Protein AF-A0A485AYU5-F1 (afdb_monomer_lite)

Secondary structure (DSSP, 8-state):
---HHHHHHHHHH-HHHHHH------EEEEETTTHHHHHHH-HHHHHHHHT-SEEEEE--S---------S-----

pLDDT: mean 77.87, std 16.05, range [43.38, 90.88]

Organism: Raoultella planticola (NCBI:txid575)

Radius of gyration: 18.47 Å; chains: 1; bounding box: 58×29×40 Å

Structure (mmCIF, N/CA/C/O backbone):
data_AF-A0A485AYU5-F1
#
_entry.id   AF-A0A485AYU5-F1
#
loop_
_atom_site.group_PDB
_atom_site.id
_atom_site.type_symbol
_atom_site.label_atom_id
_atom_site.label_alt_id
_atom_site.label_comp_id
_atom_site.label_asym_id
_atom_site.label_entity_id
_atom_site.label_seq_id
_atom_site.pdbx_PDB_ins_code
_atom_site.Cartn_x
_atom_site.Cartn_y
_atom_site.Cartn_z
_atom_site.occupancy
_atom_site.B_iso_or_equiv
_atom_site.auth_seq_id
_atom_site.auth_comp_id
_atom_site.auth_asym_id
_atom_site.auth_atom_id
_atom_site.pdbx_PDB_model_num
ATOM 1 N N . MET A 1 1 ? 7.548 12.410 2.708 1.00 71.38 1 MET A N 1
ATOM 2 C CA . MET A 1 1 ? 7.053 11.204 2.011 1.00 71.38 1 MET A CA 1
ATOM 3 C C . MET A 1 1 ? 6.062 10.544 2.956 1.00 71.38 1 MET A C 1
ATOM 5 O O . MET A 1 1 ? 6.378 10.466 4.135 1.00 71.38 1 MET A O 1
ATOM 9 N N . ALA A 1 2 ? 4.842 10.250 2.506 1.00 81.00 2 ALA A N 1
ATOM 10 C CA . ALA A 1 2 ? 3.762 9.822 3.400 1.00 81.00 2 ALA A CA 1
ATOM 11 C C . ALA A 1 2 ? 3.978 8.381 3.884 1.00 81.00 2 ALA A C 1
ATOM 13 O O . ALA A 1 2 ? 4.397 7.539 3.096 1.00 81.00 2 ALA A O 1
ATOM 14 N N . ASP A 1 3 ? 3.689 8.102 5.151 1.00 84.31 3 ASP A N 1
ATOM 15 C CA . ASP A 1 3 ? 3.653 6.737 5.675 1.00 84.31 3 ASP A CA 1
ATOM 16 C C . ASP A 1 3 ? 2.184 6.326 5.870 1.00 84.31 3 ASP A C 1
ATOM 18 O O . ASP A 1 3 ? 1.466 7.001 6.616 1.00 84.31 3 ASP A O 1
ATOM 22 N N . PRO A 1 4 ? 1.702 5.275 5.186 1.00 83.50 4 PRO A N 1
ATOM 23 C CA . PRO A 1 4 ? 0.341 4.785 5.370 1.00 83.50 4 PRO A CA 1
ATOM 24 C C . PRO A 1 4 ? 0.095 4.184 6.763 1.00 83.50 4 PRO A C 1
ATOM 26 O O . PRO A 1 4 ? -1.047 4.210 7.215 1.00 83.50 4 PRO A O 1
ATOM 29 N N . GLY A 1 5 ? 1.122 3.722 7.488 1.00 87.62 5 GLY A N 1
ATOM 30 C CA . GLY A 1 5 ? 0.961 3.085 8.803 1.00 87.62 5 GLY A CA 1
ATOM 31 C C . GLY A 1 5 ? 0.231 3.960 9.840 1.00 87.62 5 GLY A C 1
ATOM 32 O O . GLY A 1 5 ? -0.837 3.569 10.320 1.00 87.62 5 GLY A O 1
ATOM 33 N N . PRO A 1 6 ? 0.729 5.172 10.156 1.00 90.12 6 PRO A N 1
ATOM 34 C CA . PRO A 1 6 ? 0.061 6.092 11.084 1.00 90.12 6 PRO A CA 1
ATOM 35 C C . PRO A 1 6 ? -1.343 6.526 10.634 1.00 90.12 6 PRO A C 1
ATOM 37 O O . PRO A 1 6 ? -2.218 6.781 11.466 1.00 90.12 6 PRO A O 1
ATOM 40 N N . ILE A 1 7 ? -1.577 6.601 9.319 1.00 87.56 7 ILE A N 1
ATOM 41 C CA . ILE A 1 7 ? -2.887 6.957 8.758 1.00 87.56 7 ILE A CA 1
ATOM 42 C C . ILE A 1 7 ? -3.890 5.843 9.065 1.00 87.56 7 ILE A C 1
ATOM 44 O O . ILE A 1 7 ? -4.942 6.109 9.644 1.00 87.56 7 ILE A O 1
ATOM 48 N N . ILE A 1 8 ? -3.536 4.594 8.753 1.00 88.19 8 ILE A N 1
ATOM 49 C CA . ILE A 1 8 ? -4.363 3.414 9.036 1.00 88.19 8 ILE A CA 1
ATOM 50 C C . ILE A 1 8 ? -4.627 3.300 10.541 1.00 88.19 8 ILE A C 1
ATOM 52 O O . ILE A 1 8 ? -5.767 3.110 10.960 1.00 88.19 8 ILE A O 1
ATOM 56 N N . GLN A 1 9 ? -3.598 3.492 11.370 1.00 89.06 9 GLN A N 1
ATOM 57 C CA . GLN A 1 9 ? -3.750 3.457 12.822 1.00 89.06 9 GLN A CA 1
ATOM 58 C C . GLN A 1 9 ? -4.766 4.494 13.314 1.00 89.06 9 GLN A C 1
ATOM 60 O O . GLN A 1 9 ? -5.583 4.182 14.178 1.00 89.06 9 GLN A O 1
ATOM 65 N N . THR A 1 10 ? -4.756 5.705 12.754 1.00 88.19 10 THR A N 1
ATOM 66 C CA . THR A 1 10 ? -5.703 6.767 13.128 1.00 88.19 10 THR A CA 1
ATOM 67 C C . THR A 1 10 ? -7.141 6.383 12.780 1.00 88.19 10 THR A C 1
ATOM 69 O O . THR A 1 10 ? -8.037 6.608 13.593 1.00 88.19 10 THR A O 1
ATOM 72 N N . PHE A 1 11 ? -7.361 5.747 11.623 1.00 85.25 11 PHE A N 1
ATOM 73 C CA . PHE A 1 11 ? -8.682 5.250 11.228 1.00 85.25 11 PHE A CA 1
ATOM 74 C C . PHE A 1 11 ? -9.251 4.234 12.220 1.00 85.25 11 PHE A C 1
ATOM 76 O O . PHE A 1 11 ? -10.440 4.297 12.501 1.00 85.25 11 PHE A O 1
ATOM 83 N N . PHE A 1 12 ? -8.417 3.350 12.774 1.00 84.31 12 PHE A N 1
ATOM 84 C CA . PHE A 1 12 ? -8.861 2.320 13.723 1.00 84.31 12 PHE A CA 1
ATOM 85 C C . PHE A 1 12 ? -8.837 2.751 15.193 1.00 84.31 12 PHE A C 1
ATOM 87 O O . PHE A 1 12 ? -9.471 2.113 16.029 1.00 84.31 12 PHE A O 1
ATOM 94 N N . SER A 1 13 ? -8.101 3.813 15.524 1.00 88.19 13 SER A N 1
ATOM 95 C CA . SER A 1 13 ? -7.931 4.267 16.912 1.00 88.19 13 SER A CA 1
ATOM 96 C C . SER A 1 13 ? -8.921 5.362 17.311 1.00 88.19 13 SER A C 1
ATOM 98 O O . SER A 1 13 ? -9.041 5.665 18.495 1.00 88.19 13 SER A O 1
ATOM 100 N N . HIS A 1 14 ? -9.616 5.980 16.352 1.00 89.81 14 HIS A N 1
ATOM 101 C CA . HIS A 1 14 ? -10.552 7.066 16.620 1.00 89.81 14 HIS A CA 1
ATOM 102 C C . HIS A 1 14 ? -12.000 6.593 16.440 1.00 89.81 14 HIS A C 1
ATOM 104 O O . HIS A 1 14 ? -12.458 6.407 15.316 1.00 89.81 14 HIS A O 1
ATOM 110 N N . GLU A 1 15 ? -12.752 6.480 17.539 1.00 84.75 15 GLU A N 1
ATOM 111 C CA . GLU A 1 15 ? -14.121 5.925 17.559 1.00 84.75 15 GLU A CA 1
ATOM 112 C C . GLU A 1 15 ? -15.054 6.579 16.525 1.00 84.75 15 GLU A C 1
ATOM 114 O O . GLU A 1 15 ? -15.704 5.892 15.743 1.00 84.75 15 GLU A O 1
ATOM 119 N N . VAL A 1 16 ? -15.032 7.914 16.425 1.00 90.88 16 VAL A N 1
ATOM 120 C CA . VAL A 1 16 ? -15.837 8.662 15.437 1.00 90.88 16 VAL A CA 1
ATOM 121 C C . VAL A 1 16 ? -15.518 8.276 13.985 1.00 90.88 16 VAL A C 1
ATOM 123 O O . VAL A 1 16 ? -16.404 8.333 13.132 1.00 90.88 16 VAL A O 1
ATOM 126 N N . LEU A 1 17 ? -14.266 7.917 13.680 1.00 87.25 17 LEU A N 1
ATOM 127 C CA . LEU A 1 17 ? -13.880 7.483 12.338 1.00 87.25 17 LEU A CA 1
ATOM 128 C C . LEU A 1 17 ? -14.349 6.052 12.084 1.00 87.25 17 LEU A C 1
ATOM 130 O O . LEU A 1 17 ? -14.937 5.816 11.035 1.00 87.25 17 LEU A O 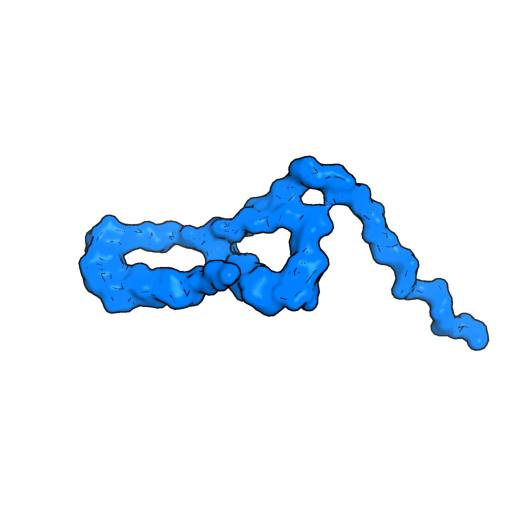1
ATOM 134 N N . CYS A 1 18 ? -14.186 5.150 13.054 1.00 85.12 18 CYS A N 1
ATOM 135 C CA . CYS A 1 18 ? -14.667 3.769 12.972 1.00 85.12 18 CYS A CA 1
ATOM 136 C C . CYS A 1 18 ? -16.187 3.674 12.760 1.00 85.12 18 CYS A C 1
ATOM 138 O O . CYS A 1 18 ? -16.655 2.796 12.042 1.00 85.12 18 CYS A O 1
ATOM 140 N N . GLU A 1 19 ? -16.966 4.569 13.372 1.00 88.62 19 GLU A N 1
ATOM 141 C CA . GLU A 1 19 ? -18.429 4.577 13.228 1.00 88.62 19 GLU A CA 1
ATOM 142 C C . GLU A 1 19 ? -18.908 5.156 11.891 1.00 88.62 19 GLU A C 1
ATOM 144 O O . GLU A 1 19 ? -20.003 4.835 11.428 1.00 88.62 19 GLU A O 1
ATOM 149 N N . ARG A 1 20 ? -18.121 6.049 11.277 1.00 90.19 20 ARG A N 1
ATOM 150 C CA . ARG A 1 20 ? -18.542 6.824 10.096 1.00 90.19 20 ARG A CA 1
ATOM 151 C C . ARG A 1 20 ? -17.890 6.378 8.797 1.00 90.19 20 ARG A C 1
ATOM 153 O O . ARG A 1 20 ? -18.442 6.645 7.732 1.00 90.19 20 ARG A O 1
ATOM 160 N N . TYR A 1 21 ? -16.728 5.746 8.874 1.00 86.31 21 TYR A N 1
ATOM 161 C CA . TYR A 1 21 ? -15.919 5.377 7.727 1.00 86.31 21 TYR A CA 1
ATOM 162 C C . TYR A 1 21 ? -15.463 3.930 7.847 1.00 86.31 21 TYR A C 1
ATOM 164 O O . TYR A 1 21 ? -15.015 3.480 8.897 1.00 86.31 21 TYR A O 1
ATOM 172 N N . LEU A 1 22 ? -15.531 3.222 6.725 1.00 87.44 22 LEU A N 1
ATOM 173 C CA . LEU A 1 22 ? -14.938 1.905 6.573 1.00 87.44 22 LEU A CA 1
ATOM 174 C C . LEU A 1 22 ? -13.715 2.042 5.673 1.00 87.44 22 LEU A C 1
ATOM 176 O O . LEU A 1 22 ? -13.826 2.504 4.536 1.00 87.44 22 LEU A O 1
ATOM 180 N N . LEU A 1 23 ? -12.551 1.658 6.188 1.00 87.69 23 LEU A N 1
ATOM 181 C CA . LEU A 1 23 ? -11.343 1.575 5.382 1.00 87.69 23 LEU A CA 1
ATOM 182 C C . LEU A 1 23 ? -11.433 0.325 4.495 1.00 87.69 23 LEU A C 1
ATOM 184 O O . LEU A 1 23 ? -11.345 -0.789 5.000 1.00 87.69 23 LEU A O 1
ATOM 188 N N . ASP A 1 24 ? -11.638 0.522 3.192 1.00 89.38 24 ASP A N 1
ATOM 189 C CA . ASP A 1 24 ? -11.759 -0.572 2.211 1.00 89.38 24 ASP A CA 1
ATOM 190 C C . ASP A 1 24 ? -10.393 -1.161 1.823 1.00 89.38 24 ASP A C 1
ATOM 192 O O . ASP A 1 24 ? -10.249 -2.370 1.662 1.00 89.38 24 ASP A O 1
ATOM 196 N N . GLY A 1 25 ? -9.373 -0.308 1.709 1.00 89.06 25 GLY A N 1
ATOM 197 C CA . GLY A 1 25 ? -8.007 -0.733 1.431 1.00 89.06 25 GLY A CA 1
ATOM 198 C C . GLY A 1 25 ? -7.094 0.408 0.997 1.00 89.06 25 GLY A C 1
ATOM 199 O O . GLY A 1 25 ? -7.523 1.542 0.765 1.00 89.06 25 GLY A O 1
ATOM 200 N N . VAL A 1 26 ? -5.811 0.094 0.881 1.00 89.75 26 VAL A N 1
ATOM 201 C CA . VAL A 1 26 ? -4.750 1.002 0.448 1.00 89.75 26 VAL A CA 1
ATOM 202 C C . VAL A 1 26 ? -4.378 0.684 -0.995 1.00 89.75 26 VAL A C 1
ATOM 204 O O . VAL A 1 26 ? -4.058 -0.452 -1.343 1.00 89.75 26 VAL A O 1
ATOM 207 N N . ILE A 1 27 ? -4.389 1.705 -1.851 1.00 90.50 27 ILE A N 1
ATOM 208 C CA . ILE A 1 27 ? -3.981 1.577 -3.252 1.00 90.50 27 ILE A CA 1
ATOM 209 C C . ILE A 1 27 ? -2.672 2.334 -3.454 1.00 90.50 27 ILE A C 1
ATOM 211 O O . ILE A 1 27 ? -2.618 3.547 -3.246 1.00 90.50 27 ILE A O 1
ATOM 215 N N . ALA A 1 28 ? -1.633 1.628 -3.900 1.00 89.56 28 ALA A N 1
ATOM 216 C CA . ALA A 1 28 ? -0.373 2.238 -4.307 1.00 89.56 28 ALA A CA 1
ATOM 217 C C . ALA A 1 28 ? -0.302 2.359 -5.832 1.00 89.56 28 ALA A C 1
ATOM 219 O O . ALA A 1 28 ? -0.480 1.383 -6.567 1.00 89.56 28 ALA A O 1
ATOM 220 N N . LEU A 1 29 ? -0.003 3.568 -6.302 1.00 86.25 29 LEU A N 1
ATOM 221 C CA . LEU A 1 29 ? 0.372 3.819 -7.687 1.00 86.25 29 LEU A CA 1
ATOM 222 C C . LEU A 1 29 ? 1.896 3.782 -7.787 1.00 86.25 29 LEU A C 1
ATOM 224 O O . LEU A 1 29 ? 2.580 4.526 -7.087 1.00 86.25 29 LEU A O 1
ATOM 228 N N . VAL A 1 30 ? 2.413 2.938 -8.672 1.00 84.88 30 VAL A N 1
ATOM 229 C CA . VAL A 1 30 ? 3.850 2.796 -8.902 1.0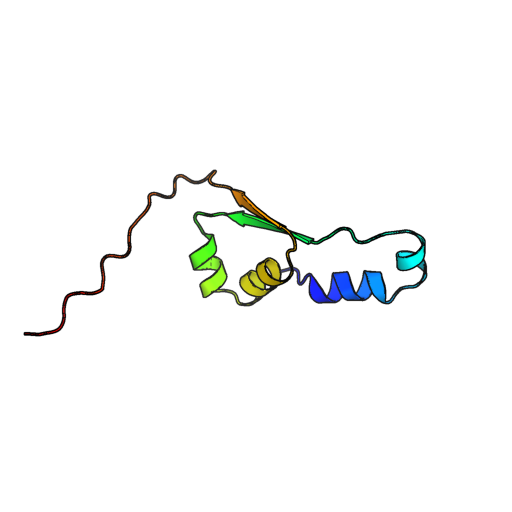0 84.88 30 VAL A CA 1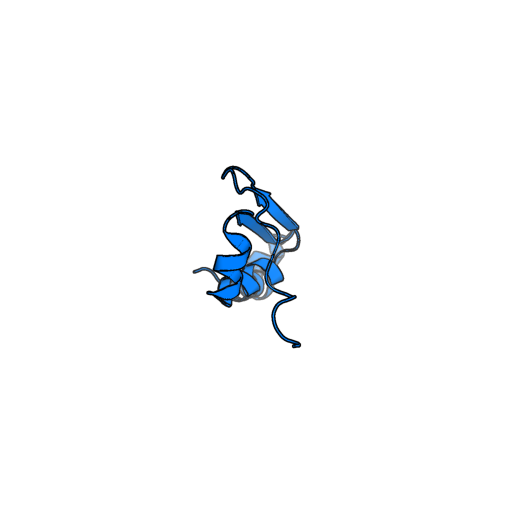
ATOM 230 C C . VAL A 1 30 ? 4.156 3.091 -10.368 1.00 84.88 30 VAL A C 1
ATOM 232 O O . VAL A 1 30 ? 3.482 2.594 -11.269 1.00 84.88 30 VAL A O 1
ATOM 235 N N . ASP A 1 31 ? 5.188 3.891 -10.622 1.00 85.75 31 ASP A N 1
ATOM 236 C CA . ASP A 1 31 ? 5.745 4.040 -11.967 1.00 85.75 31 ASP A CA 1
ATOM 237 C C . ASP A 1 31 ? 6.649 2.843 -12.261 1.00 85.75 31 ASP A C 1
ATOM 239 O O . ASP A 1 31 ? 7.724 2.714 -11.675 1.00 85.75 31 ASP A O 1
ATOM 243 N N . ALA A 1 32 ? 6.232 1.978 -13.186 1.00 80.75 32 ALA A N 1
ATOM 244 C CA . ALA A 1 32 ? 6.959 0.756 -13.514 1.00 80.75 32 ALA A CA 1
ATOM 245 C C . ALA A 1 32 ? 8.388 1.010 -14.028 1.00 80.75 32 ALA A C 1
ATOM 247 O O . ALA A 1 32 ? 9.229 0.117 -13.945 1.00 80.75 32 ALA A O 1
ATOM 248 N N . VAL A 1 33 ? 8.675 2.199 -14.570 1.00 83.88 33 VAL A N 1
ATOM 249 C CA . VAL A 1 33 ? 10.003 2.549 -15.097 1.00 83.88 33 VAL A CA 1
ATOM 250 C C . VAL A 1 33 ? 10.984 2.858 -13.974 1.00 83.88 33 VAL A C 1
ATOM 252 O O . VAL A 1 33 ? 12.154 2.491 -14.060 1.00 83.88 33 VAL A O 1
ATOM 255 N N . HIS A 1 34 ? 10.515 3.522 -12.920 1.00 84.62 34 HIS A N 1
ATOM 256 C CA . HIS A 1 34 ? 11.365 4.019 -11.839 1.00 84.62 34 HIS A CA 1
ATOM 257 C C . HIS A 1 34 ? 11.210 3.227 -10.534 1.00 84.62 34 HIS A C 1
ATOM 259 O O . HIS A 1 34 ? 11.972 3.465 -9.596 1.00 84.62 34 HIS A O 1
ATOM 265 N N . ALA A 1 35 ? 10.270 2.277 -10.481 1.00 82.94 35 ALA A N 1
ATOM 266 C CA . ALA A 1 35 ? 9.937 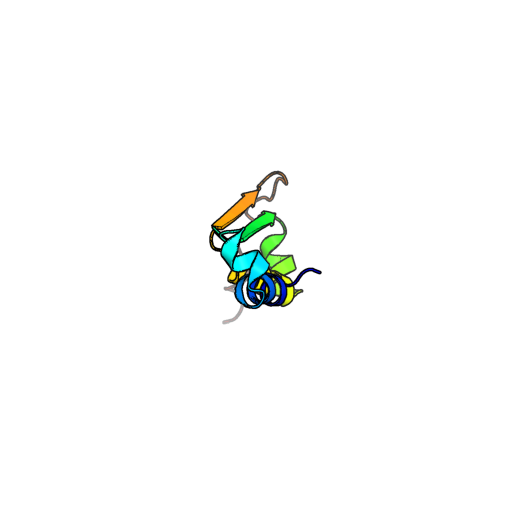1.481 -9.302 1.00 82.94 35 ALA A CA 1
ATOM 267 C C . ALA A 1 35 ? 11.175 0.866 -8.641 1.00 82.94 35 ALA A C 1
ATOM 269 O O . ALA A 1 35 ? 11.414 1.092 -7.458 1.00 82.94 35 ALA A O 1
ATOM 270 N N . ASP A 1 36 ? 11.992 0.140 -9.409 1.00 85.50 36 ASP A N 1
ATOM 271 C CA . ASP A 1 36 ? 13.171 -0.553 -8.881 1.00 85.50 36 ASP A CA 1
ATOM 272 C C . ASP A 1 36 ? 14.188 0.427 -8.293 1.00 85.50 36 ASP A C 1
ATOM 274 O O . ASP A 1 36 ? 14.726 0.200 -7.211 1.00 85.50 36 ASP A O 1
ATOM 278 N N . GLN A 1 37 ? 14.432 1.553 -8.968 1.00 87.62 37 GLN A N 1
ATOM 279 C CA . GLN A 1 37 ? 15.354 2.569 -8.467 1.00 87.62 37 GLN A CA 1
ATOM 280 C C . GLN A 1 37 ? 14.823 3.206 -7.177 1.00 87.62 37 GLN A C 1
ATOM 282 O O . GLN A 1 37 ? 15.563 3.336 -6.203 1.00 87.62 37 GLN A O 1
ATOM 287 N N . GLN A 1 38 ? 13.542 3.576 -7.155 1.00 85.94 38 GLN A N 1
ATOM 288 C CA . GLN A 1 38 ? 12.911 4.216 -6.002 1.00 85.94 38 GLN A CA 1
ATOM 289 C C . GLN A 1 38 ? 12.835 3.277 -4.797 1.00 85.94 38 GLN A C 1
ATOM 291 O O . GLN A 1 38 ? 13.146 3.696 -3.684 1.00 85.94 38 GLN A O 1
ATOM 296 N N . MET A 1 39 ? 12.485 2.007 -5.007 1.00 86.50 39 MET A N 1
ATOM 297 C CA . MET A 1 39 ? 12.450 1.002 -3.946 1.00 86.50 39 MET A CA 1
ATOM 298 C C . MET A 1 39 ? 13.850 0.698 -3.409 1.00 86.50 39 MET A C 1
ATOM 300 O O . MET A 1 39 ? 14.015 0.603 -2.197 1.00 86.50 39 MET A O 1
ATOM 304 N N . ASN A 1 40 ? 14.875 0.613 -4.263 1.00 88.00 40 ASN A N 1
ATOM 305 C CA . ASN A 1 40 ? 16.251 0.373 -3.813 1.00 88.00 40 ASN A CA 1
ATOM 306 C C . ASN A 1 40 ? 16.852 1.567 -3.056 1.00 88.00 40 ASN A C 1
ATOM 308 O O . ASN A 1 40 ? 17.690 1.376 -2.177 1.00 88.00 40 ASN A O 1
ATOM 312 N N . GLN A 1 41 ? 16.439 2.791 -3.390 1.00 90.25 41 GLN A N 1
ATOM 313 C CA . GLN A 1 41 ? 16.975 4.008 -2.780 1.00 90.25 41 GLN A CA 1
ATOM 314 C C . GLN A 1 41 ? 16.224 4.427 -1.508 1.00 90.25 41 GLN A C 1
ATOM 316 O O . GLN A 1 41 ? 16.826 5.015 -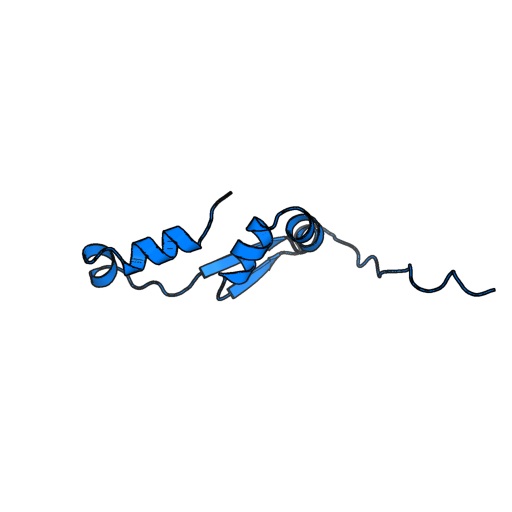0.609 1.00 90.25 41 GLN A O 1
ATOM 321 N N . PHE A 1 42 ? 14.922 4.145 -1.417 1.00 88.75 42 PHE A N 1
ATOM 322 C CA . PHE A 1 42 ? 14.073 4.637 -0.337 1.00 88.75 42 PHE A CA 1
ATOM 323 C C . PHE A 1 42 ? 13.277 3.507 0.312 1.00 88.75 42 PHE A C 1
ATOM 325 O O . PHE A 1 42 ? 12.290 3.021 -0.237 1.00 88.75 42 PHE A O 1
ATOM 332 N N . THR A 1 43 ? 13.620 3.168 1.556 1.00 86.69 43 THR A N 1
ATOM 333 C CA . THR A 1 43 ? 12.872 2.182 2.354 1.00 86.69 43 THR A CA 1
ATOM 334 C C . THR A 1 43 ? 11.397 2.558 2.503 1.00 86.69 43 THR A C 1
ATOM 336 O O . THR A 1 43 ? 10.533 1.693 2.475 1.00 86.69 43 THR A O 1
ATOM 339 N N . ILE A 1 44 ? 11.076 3.853 2.579 1.00 86.06 44 ILE A N 1
ATOM 340 C CA . ILE A 1 44 ? 9.686 4.319 2.664 1.00 86.06 44 ILE A CA 1
ATOM 341 C C . ILE A 1 44 ? 8.878 4.041 1.383 1.00 86.06 44 ILE A C 1
ATOM 343 O O . ILE A 1 44 ? 7.668 3.853 1.470 1.00 86.06 44 ILE A O 1
ATOM 347 N N . ALA A 1 45 ? 9.522 3.946 0.213 1.00 86.50 45 ALA A N 1
ATOM 348 C CA . ALA A 1 45 ? 8.852 3.498 -1.009 1.00 86.50 45 ALA A CA 1
ATOM 349 C C . ALA A 1 45 ? 8.470 2.014 -0.903 1.00 86.50 45 ALA A C 1
ATOM 351 O O . ALA A 1 45 ? 7.358 1.638 -1.262 1.00 86.50 45 ALA A O 1
ATOM 352 N N . GLN A 1 46 ? 9.352 1.187 -0.330 1.00 88.50 46 GLN A N 1
ATOM 353 C CA . GLN A 1 46 ? 9.047 -0.218 -0.049 1.00 88.50 46 GLN A CA 1
ATOM 354 C C . GLN A 1 46 ? 7.902 -0.347 0.959 1.00 88.50 46 GLN A C 1
ATOM 356 O O . GLN A 1 46 ? 6.988 -1.133 0.733 1.00 88.50 46 GLN A O 1
ATOM 361 N N . SER A 1 47 ? 7.904 0.455 2.030 1.00 88.06 47 SER A N 1
AT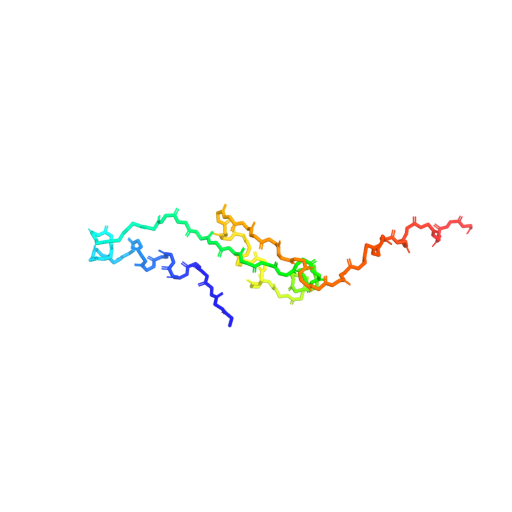OM 362 C CA . SER A 1 47 ? 6.816 0.455 3.014 1.00 88.06 47 SER A CA 1
ATOM 363 C C . SER A 1 47 ? 5.475 0.815 2.376 1.00 88.06 47 SER A C 1
ATOM 365 O O . SER A 1 47 ? 4.496 0.114 2.595 1.00 88.06 47 SER A O 1
ATOM 367 N N . GLN A 1 48 ? 5.414 1.859 1.543 1.00 85.94 48 GLN A N 1
ATOM 368 C CA . GLN A 1 48 ? 4.173 2.245 0.859 1.00 85.94 48 GLN A CA 1
ATOM 369 C C . GLN A 1 48 ? 3.612 1.125 -0.024 1.00 85.94 48 GLN A C 1
ATOM 371 O O . GLN A 1 48 ? 2.409 0.880 -0.004 1.00 85.94 48 GLN A O 1
ATOM 376 N N . VAL A 1 49 ? 4.481 0.432 -0.765 1.00 87.06 49 VAL A N 1
ATOM 377 C CA . VAL A 1 49 ? 4.091 -0.730 -1.574 1.00 87.06 49 VAL A CA 1
ATOM 378 C C . VAL A 1 49 ? 3.676 -1.905 -0.682 1.00 87.06 49 VAL A C 1
ATOM 380 O O . VAL A 1 49 ? 2.704 -2.584 -0.989 1.00 87.06 49 VAL A O 1
ATOM 383 N N . GLY A 1 50 ? 4.364 -2.121 0.441 1.00 88.50 50 GLY A N 1
ATOM 384 C CA . GLY A 1 50 ? 4.069 -3.196 1.390 1.00 88.50 50 GLY A CA 1
ATOM 385 C C . GLY A 1 50 ? 2.751 -3.026 2.152 1.00 88.50 50 GLY A C 1
ATOM 386 O O . GLY A 1 50 ? 2.147 -4.021 2.536 1.00 88.50 50 GLY A O 1
ATOM 387 N N . TYR A 1 51 ? 2.288 -1.790 2.344 1.00 88.56 51 TYR A N 1
ATOM 388 C CA . TYR A 1 51 ? 0.982 -1.493 2.944 1.00 88.56 51 TYR A CA 1
ATOM 389 C C . TYR A 1 51 ? -0.178 -1.540 1.944 1.00 88.56 51 TYR A C 1
ATOM 391 O O . TYR A 1 51 ? -1.325 -1.424 2.363 1.00 88.56 51 TYR A O 1
ATOM 399 N N . ALA A 1 52 ? 0.092 -1.651 0.642 1.00 90.56 52 ALA A N 1
ATOM 400 C CA . ALA A 1 52 ? -0.941 -1.587 -0.380 1.00 90.56 52 ALA A CA 1
ATOM 401 C C . ALA A 1 52 ? -1.646 -2.935 -0.573 1.00 90.56 52 ALA A C 1
ATOM 403 O O . ALA A 1 52 ? -1.016 -3.930 -0.926 1.00 90.56 52 ALA A O 1
ATOM 404 N N . ASP A 1 53 ? -2.973 -2.939 -0.456 1.00 88.44 53 ASP A N 1
ATOM 405 C CA . ASP A 1 53 ? -3.820 -4.081 -0.815 1.00 88.44 53 ASP A CA 1
ATOM 406 C C . ASP A 1 53 ? -3.889 -4.271 -2.334 1.00 88.44 53 ASP A C 1
ATOM 408 O O . ASP A 1 53 ? -4.071 -5.380 -2.842 1.00 88.44 53 ASP A O 1
ATOM 412 N N . ARG A 1 54 ? -3.753 -3.172 -3.088 1.00 87.44 54 ARG A N 1
ATOM 413 C CA . ARG A 1 54 ? -3.682 -3.191 -4.552 1.00 87.44 54 ARG A CA 1
ATOM 414 C C . ARG A 1 54 ? -2.596 -2.261 -5.056 1.00 87.44 54 ARG A C 1
ATOM 416 O O . ARG A 1 54 ? -2.521 -1.096 -4.672 1.00 87.44 54 ARG A O 1
ATOM 423 N N . ILE A 1 55 ? -1.808 -2.765 -5.997 1.00 87.12 55 ILE A N 1
ATOM 424 C CA . ILE A 1 55 ? -0.756 -2.003 -6.664 1.00 87.12 55 ILE A CA 1
ATOM 425 C C . ILE A 1 55 ? -1.149 -1.837 -8.130 1.00 87.12 55 ILE A C 1
ATOM 427 O O . ILE A 1 55 ? -1.376 -2.823 -8.831 1.00 87.12 55 ILE A O 1
ATOM 431 N N . SER A 1 56 ? -1.232 -0.592 -8.597 1.00 85.31 56 SER A N 1
ATOM 432 C CA . SER A 1 56 ? -1.350 -0.280 -10.024 1.00 85.31 56 SER A CA 1
ATOM 433 C C . SER A 1 56 ? -0.026 0.251 -10.535 1.00 85.31 56 SER A C 1
ATOM 435 O O . SER A 1 56 ? 0.485 1.253 -10.038 1.00 85.31 56 SER A O 1
ATOM 437 N N . ALA A 1 57 ? 0.514 -0.431 -11.539 1.00 81.31 57 ALA A N 1
ATOM 438 C CA . ALA A 1 57 ? 1.731 -0.024 -12.210 1.00 81.31 57 ALA A CA 1
ATOM 439 C C . ALA A 1 57 ? 1.376 0.672 -13.525 1.00 81.31 57 ALA A C 1
ATOM 441 O O . ALA A 1 57 ? 0.769 0.057 -14.406 1.00 81.31 57 ALA A O 1
ATOM 442 N N . ASP A 1 58 ? 1.758 1.939 -13.660 1.00 77.12 58 ASP A N 1
ATOM 443 C CA . ASP A 1 58 ? 1.614 2.663 -14.918 1.00 77.12 58 ASP A CA 1
ATOM 444 C C . ASP A 1 58 ? 2.924 2.612 -15.721 1.00 77.12 58 ASP A C 1
ATOM 446 O O . ASP A 1 58 ? 4.026 2.681 -15.177 1.00 77.12 58 ASP A O 1
ATOM 450 N N . LYS A 1 59 ? 2.785 2.457 -17.039 1.00 66.62 59 LYS A N 1
ATOM 451 C CA . LYS A 1 59 ? 3.864 2.340 -18.036 1.00 66.62 59 LYS A CA 1
ATOM 452 C C . LYS A 1 59 ? 3.905 3.596 -18.936 1.00 66.62 59 LYS A C 1
ATOM 454 O O . LYS A 1 59 ? 4.376 3.580 -20.073 1.00 66.62 59 LYS A O 1
ATOM 459 N N . ASN A 1 60 ? 3.418 4.734 -18.457 1.00 57.16 60 ASN A N 1
ATOM 460 C CA . ASN A 1 60 ? 3.400 5.948 -19.276 1.00 57.16 60 ASN A CA 1
ATOM 461 C C . ASN A 1 60 ? 4.799 6.481 -19.655 1.00 57.16 60 ASN A C 1
ATOM 463 O O . ASN A 1 60 ? 4.924 7.240 -20.617 1.00 57.16 60 ASN A O 1
ATOM 467 N N . GLY A 1 61 ? 5.873 6.008 -19.014 1.00 52.16 61 GLY A N 1
ATOM 468 C CA . GLY A 1 61 ? 7.236 6.133 -19.532 1.00 52.16 61 GLY A CA 1
ATOM 469 C C . GLY A 1 61 ? 7.613 4.932 -20.405 1.00 52.16 61 GLY A C 1
ATOM 470 O O . GLY A 1 61 ? 7.508 3.784 -19.981 1.00 52.16 61 GLY A O 1
ATOM 471 N N . ARG A 1 62 ? 8.101 5.152 -21.631 1.00 52.03 62 ARG A N 1
ATOM 472 C CA . ARG A 1 62 ? 8.695 4.095 -22.473 1.00 52.03 62 ARG A CA 1
ATOM 473 C C . ARG A 1 62 ? 9.983 3.545 -21.830 1.00 52.03 62 ARG A C 1
ATOM 475 O O . ARG A 1 62 ? 11.078 3.891 -22.254 1.00 52.03 62 ARG A O 1
ATOM 482 N N . GLY A 1 63 ? 9.861 2.675 -20.833 1.00 48.59 63 GLY A N 1
ATOM 483 C CA . GLY A 1 63 ? 10.964 1.900 -20.267 1.00 48.59 63 GLY A CA 1
ATOM 484 C C . GLY A 1 63 ? 11.195 0.641 -21.095 1.00 48.59 63 GLY A C 1
ATOM 485 O O . GLY A 1 63 ? 10.439 -0.329 -21.002 1.00 48.59 63 GLY A O 1
ATOM 486 N N . GLY A 1 64 ? 12.207 0.662 -21.962 1.00 43.38 64 GLY A N 1
ATOM 487 C CA . GLY A 1 64 ? 12.679 -0.537 -22.648 1.00 43.38 64 GLY A CA 1
ATOM 488 C C . GLY A 1 64 ? 13.141 -1.581 -21.631 1.00 43.38 64 GLY A C 1
ATOM 489 O O . GLY A 1 64 ? 13.819 -1.250 -20.665 1.00 43.38 64 GLY A O 1
ATOM 490 N N . ARG A 1 65 ? 12.782 -2.850 -21.852 1.00 50.75 65 ARG A N 1
ATOM 491 C CA . ARG A 1 65 ? 13.307 -3.993 -21.089 1.00 50.75 65 ARG A CA 1
ATOM 492 C C . ARG A 1 65 ? 14.826 -4.083 -21.281 1.00 50.75 65 ARG A C 1
ATOM 494 O O . ARG A 1 65 ? 15.279 -4.800 -22.171 1.00 50.75 65 ARG A O 1
ATOM 501 N N . GLN A 1 66 ? 15.614 -3.390 -20.464 1.00 48.19 66 GLN A N 1
ATOM 502 C CA . GLN A 1 66 ? 17.045 -3.656 -20.349 1.00 48.19 66 GLN A CA 1
ATOM 503 C C . GLN A 1 66 ? 17.205 -4.879 -19.447 1.00 48.19 66 GLN A C 1
ATOM 505 O O . GLN A 1 66 ? 17.238 -4.805 -18.223 1.00 48.19 66 GLN A O 1
ATOM 510 N N . ARG A 1 67 ? 17.188 -6.049 -20.092 1.00 45.06 67 ARG A N 1
ATOM 511 C CA . ARG A 1 67 ? 17.518 -7.326 -19.464 1.00 45.06 67 ARG A CA 1
ATOM 512 C C . ARG A 1 67 ? 18.897 -7.200 -18.814 1.00 45.06 67 ARG A C 1
ATOM 514 O O . ARG A 1 67 ? 19.849 -6.798 -19.477 1.00 45.06 67 ARG A O 1
ATOM 521 N N . GLN A 1 68 ? 18.975 -7.568 -17.538 1.00 51.38 68 GLN A N 1
ATOM 522 C CA . GLN A 1 68 ? 20.213 -7.821 -16.806 1.00 51.38 68 GLN A CA 1
ATOM 523 C C . GLN A 1 68 ? 21.170 -8.672 -17.652 1.00 51.38 68 GLN A C 1
ATOM 525 O O . GLN A 1 68 ? 20.943 -9.863 -17.852 1.00 51.38 68 GLN A O 1
ATOM 530 N N . ALA A 1 69 ? 22.244 -8.052 -18.134 1.00 46.41 69 ALA A N 1
ATOM 531 C CA . ALA A 1 69 ? 23.403 -8.722 -18.702 1.00 46.41 69 ALA A CA 1
ATOM 532 C C . ALA A 1 69 ? 24.616 -8.358 -17.839 1.00 46.41 69 ALA A C 1
ATOM 534 O O . ALA A 1 69 ? 25.363 -7.445 -18.164 1.00 46.41 69 ALA A O 1
ATOM 535 N N . ALA A 1 70 ? 24.757 -9.030 -16.695 1.00 49.34 70 ALA A N 1
ATOM 536 C CA . ALA A 1 70 ? 25.979 -9.000 -15.889 1.00 49.34 70 ALA A CA 1
ATOM 537 C C . ALA A 1 70 ? 26.028 -10.195 -14.918 1.00 49.34 70 ALA A C 1
ATOM 539 O O . ALA A 1 70 ? 26.072 -10.021 -13.704 1.00 49.34 70 ALA A O 1
ATOM 540 N N . ARG A 1 71 ? 25.974 -11.425 -15.444 1.00 49.19 71 ARG A N 1
ATOM 541 C CA . ARG A 1 71 ? 26.401 -12.645 -14.733 1.00 49.19 71 ARG A CA 1
ATOM 542 C C . ARG A 1 71 ? 26.957 -13.663 -15.731 1.00 49.19 71 ARG A C 1
ATOM 544 O O . ARG A 1 71 ? 26.291 -14.644 -16.010 1.00 49.19 71 ARG A O 1
ATOM 551 N N . THR A 1 72 ? 28.134 -13.372 -16.285 1.00 48.62 72 THR A N 1
ATOM 552 C CA . THR A 1 72 ? 29.122 -14.343 -16.812 1.00 48.62 72 THR A CA 1
ATOM 553 C C . THR A 1 72 ? 30.323 -13.550 -17.327 1.00 48.62 72 THR A C 1
ATOM 555 O O . THR A 1 72 ? 30.411 -13.236 -18.509 1.00 48.62 72 THR A O 1
ATOM 558 N N . ALA A 1 73 ? 31.204 -13.146 -16.418 1.00 50.53 73 ALA A N 1
ATOM 559 C CA . ALA A 1 73 ? 32.578 -12.761 -16.735 1.00 50.53 73 ALA A CA 1
ATOM 560 C C . ALA A 1 73 ? 33.378 -12.882 -15.436 1.00 50.53 73 ALA A C 1
ATOM 562 O O . ALA A 1 73 ? 33.406 -11.961 -14.623 1.00 50.53 73 ALA A O 1
ATOM 563 N N . GLY A 1 74 ? 33.918 -14.070 -15.204 1.00 48.97 74 GLY A N 1
ATOM 564 C CA . GLY A 1 74 ? 34.673 -14.401 -14.006 1.00 48.97 74 GLY A CA 1
ATOM 565 C C . GLY A 1 74 ? 34.743 -15.906 -13.842 1.00 48.97 74 GLY A C 1
ATOM 566 O O . GLY A 1 74 ? 34.006 -16.429 -13.020 1.00 48.97 74 GLY A O 1
ATOM 567 N N . GLU A 1 75 ? 35.542 -16.551 -14.693 1.00 45.56 75 GLU A N 1
ATOM 568 C CA . GLU A 1 75 ? 36.241 -17.825 -14.462 1.00 45.56 75 GLU A CA 1
ATOM 569 C C . GLU A 1 75 ? 37.003 -18.173 -15.754 1.00 45.56 75 GLU A C 1
ATOM 571 O O . GLU A 1 75 ? 36.472 -18.837 -16.639 1.00 45.56 75 GLU A O 1
ATOM 576 N N . ASP A 1 76 ? 38.217 -17.627 -15.863 1.00 44.50 76 ASP A N 1
ATOM 577 C CA . ASP A 1 76 ? 39.367 -18.225 -16.557 1.00 44.50 76 ASP A CA 1
ATOM 578 C C . ASP A 1 76 ? 40.506 -18.292 -15.526 1.00 44.50 76 ASP A C 1
ATOM 580 O O . ASP A 1 76 ? 40.671 -17.289 -14.783 1.00 44.50 76 ASP A O 1
#

Foldseek 3Di:
DDQCVVVVVCCVVDPVNVVPDDCPWQEAEAAPQCLVVCVVVDVSSVRSVVRGPYYDYDPPDPRDPPPDDDPDDDDD

Sequence (76 aa):
MADPGPIIQTFFSHEVLCERYLLDGVIALVDAVHADQQMNQFTIAQSQVGYADRISADKNGRGGRQRQAARTAGED

InterPro domains:
  IPR003495 CobW/HypB/UreG, nucleotide-binding domain [PF02492] (1-59)
  IPR027417 P-loop containing nucleoside triphosphate hydrolase [G3DSA:3.40.50.300] (1-73)